Protein AF-A0A2W7AQ92-F1 (afdb_monomer)

Nearest PDB structures (foldseek):
  2gpc-assembly1_B  TM=6.028E-01  e=5.085E+00  Trypanosoma cruzi
  6v7t-assembly2_B  TM=5.952E-01  e=3.674E+00  Escherichia coli
  3bfc-assembly4_D  TM=5.859E-01  e=5.791E+00  Citrobacter sedlakii
  6ty6-assembly1_C  TM=4.496E-01  e=2.655E+00  synthetic construct

Structure (mmCIF, N/CA/C/O backbone):
data_AF-A0A2W7AQ92-F1
#
_entry.id   AF-A0A2W7AQ92-F1
#
loop_
_atom_site.group_PDB
_atom_site.id
_atom_site.type_symbol
_atom_site.label_atom_id
_atom_site.label_alt_id
_atom_site.label_comp_id
_atom_site.label_asym_id
_atom_site.label_entity_id
_atom_site.label_seq_id
_atom_site.pdbx_PDB_ins_code
_atom_site.Cartn_x
_atom_site.Cartn_y
_atom_site.Cartn_z
_atom_site.occupancy
_atom_site.B_iso_or_equiv
_atom_site.auth_seq_id
_atom_site.auth_comp_id
_atom_site.auth_asym_id
_atom_site.auth_atom_id
_atom_site.pdbx_PDB_model_num
ATOM 1 N N . MET A 1 1 ? 8.520 -11.378 -3.008 1.00 60.34 1 MET A N 1
ATOM 2 C CA . MET A 1 1 ? 7.272 -10.662 -2.641 1.00 60.34 1 MET A CA 1
ATOM 3 C C . MET A 1 1 ? 6.782 -11.071 -1.254 1.00 60.34 1 MET A C 1
ATOM 5 O O . MET A 1 1 ? 6.501 -10.196 -0.448 1.00 60.34 1 MET A O 1
ATOM 9 N N . THR A 1 2 ? 6.734 -12.372 -0.953 1.00 62.00 2 THR A N 1
ATOM 10 C CA . THR A 1 2 ? 6.287 -12.933 0.336 1.00 62.00 2 THR A CA 1
ATOM 11 C C . THR A 1 2 ? 7.065 -12.432 1.556 1.00 62.00 2 THR A C 1
ATOM 13 O O . THR A 1 2 ? 6.444 -12.146 2.573 1.00 62.00 2 THR A O 1
ATOM 16 N N . GLU A 1 3 ? 8.385 -12.245 1.457 1.00 69.50 3 GLU A N 1
ATOM 17 C CA . GLU A 1 3 ? 9.197 -11.761 2.589 1.00 69.50 3 GLU A CA 1
ATOM 18 C C . GLU A 1 3 ? 8.913 -10.291 2.951 1.00 69.50 3 GLU A C 1
ATOM 20 O O . GLU A 1 3 ? 8.787 -9.957 4.127 1.00 69.50 3 GLU A O 1
ATOM 25 N N . ASN A 1 4 ? 8.703 -9.421 1.958 1.00 84.62 4 ASN A N 1
ATOM 26 C CA . ASN A 1 4 ? 8.423 -7.999 2.200 1.00 84.62 4 ASN A CA 1
ATOM 27 C C . ASN A 1 4 ? 6.997 -7.754 2.710 1.00 84.62 4 ASN A C 1
ATOM 29 O O . ASN A 1 4 ? 6.766 -6.812 3.463 1.00 84.62 4 ASN A O 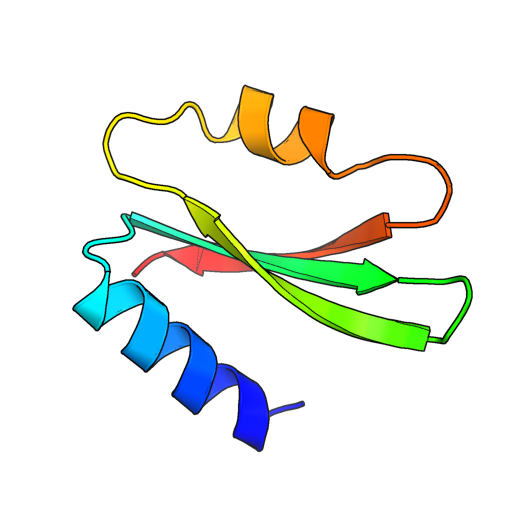1
ATOM 33 N N . LEU A 1 5 ? 6.037 -8.609 2.338 1.00 91.00 5 LEU A N 1
ATOM 34 C CA . LEU A 1 5 ? 4.641 -8.438 2.740 1.00 91.00 5 LEU A CA 1
ATOM 35 C C . LEU A 1 5 ? 4.459 -8.553 4.259 1.00 91.00 5 LEU A C 1
ATOM 37 O O . LEU A 1 5 ? 3.737 -7.751 4.846 1.00 91.00 5 LEU A O 1
ATOM 41 N N . ALA A 1 6 ? 5.121 -9.519 4.902 1.00 93.62 6 ALA A N 1
ATOM 42 C CA . ALA A 1 6 ? 5.042 -9.684 6.353 1.00 93.62 6 ALA A CA 1
ATOM 43 C C . ALA A 1 6 ? 5.592 -8.451 7.092 1.00 93.62 6 ALA A C 1
ATOM 45 O O . ALA A 1 6 ? 4.992 -7.995 8.067 1.00 93.62 6 ALA A O 1
ATOM 46 N N . ILE A 1 7 ? 6.689 -7.879 6.582 1.00 95.19 7 ILE A N 1
ATOM 47 C CA . ILE A 1 7 ? 7.284 -6.644 7.104 1.00 95.19 7 ILE A CA 1
ATOM 48 C C . ILE A 1 7 ? 6.284 -5.492 6.973 1.00 95.19 7 ILE A C 1
ATOM 50 O O . ILE A 1 7 ? 5.984 -4.834 7.966 1.00 95.19 7 ILE A O 1
ATOM 54 N N . TRP A 1 8 ? 5.697 -5.294 5.791 1.00 96.12 8 TRP A N 1
ATOM 55 C CA . TRP A 1 8 ? 4.741 -4.210 5.556 1.00 96.12 8 TRP A CA 1
ATOM 56 C C . TRP A 1 8 ? 3.461 -4.349 6.377 1.00 96.12 8 TRP A C 1
ATOM 58 O O . TRP A 1 8 ? 2.978 -3.369 6.936 1.00 96.12 8 TRP A O 1
ATOM 68 N N . LEU A 1 9 ? 2.917 -5.558 6.526 1.00 95.25 9 LEU A N 1
ATOM 69 C CA . LEU A 1 9 ? 1.757 -5.779 7.394 1.00 95.25 9 LEU A CA 1
ATOM 70 C C . LEU A 1 9 ? 2.079 -5.435 8.853 1.00 95.25 9 LEU A C 1
ATOM 72 O O . LEU A 1 9 ? 1.274 -4.788 9.522 1.00 95.25 9 LEU A O 1
ATOM 76 N N . ASN A 1 10 ? 3.259 -5.818 9.346 1.00 96.25 10 ASN A N 1
ATOM 77 C CA . ASN A 1 10 ? 3.684 -5.487 10.705 1.00 96.25 10 ASN A CA 1
ATOM 78 C C . ASN A 1 10 ? 3.929 -3.978 10.889 1.00 96.25 10 ASN A C 1
ATOM 80 O O . ASN A 1 10 ? 3.501 -3.393 11.881 1.00 96.25 10 ASN A O 1
ATOM 84 N N . GLU A 1 11 ? 4.561 -3.319 9.917 1.00 96.12 11 GLU A N 1
ATOM 85 C CA . GLU A 1 11 ? 4.718 -1.862 9.906 1.00 96.12 11 GLU A CA 1
ATOM 86 C C . GLU A 1 11 ? 3.370 -1.139 9.903 1.00 96.12 11 GLU A C 1
ATOM 88 O O . GLU A 1 11 ? 3.188 -0.177 10.648 1.00 96.12 11 GLU A O 1
ATOM 93 N N . GLY A 1 12 ? 2.419 -1.607 9.094 1.00 96.38 12 GLY A N 1
ATOM 94 C CA . GLY A 1 12 ? 1.070 -1.063 9.040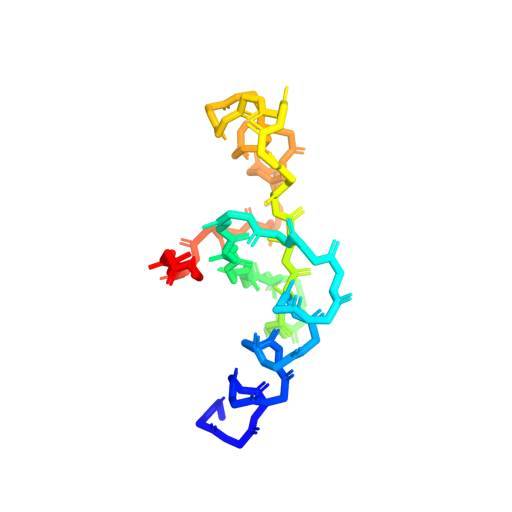 1.00 96.38 12 GLY A CA 1
ATOM 95 C C . GLY A 1 12 ? 0.352 -1.185 10.384 1.00 96.38 12 GLY A C 1
ATOM 96 O O . GLY A 1 12 ? -0.196 -0.191 10.860 1.00 96.38 12 GLY A O 1
ATOM 97 N N . LYS A 1 13 ? 0.453 -2.343 11.053 1.00 96.06 13 LYS A N 1
ATOM 98 C CA . LYS A 1 13 ? -0.055 -2.538 12.425 1.00 96.06 13 LYS A CA 1
ATOM 99 C C . LYS A 1 13 ? 0.569 -1.552 13.408 1.00 96.06 13 LYS A C 1
ATOM 101 O O . LYS A 1 13 ? -0.152 -0.866 14.124 1.00 96.06 13 LYS A O 1
ATOM 106 N N . ASN A 1 14 ? 1.895 -1.417 13.390 1.00 97.06 14 ASN A N 1
ATOM 107 C CA . ASN A 1 14 ? 2.617 -0.500 14.277 1.00 97.06 14 ASN A CA 1
ATOM 108 C C . ASN A 1 14 ? 2.268 0.976 14.023 1.00 97.06 14 ASN A C 1
ATOM 110 O O . ASN A 1 14 ? 2.329 1.793 14.938 1.00 97.06 14 ASN A O 1
ATOM 114 N N . LYS A 1 15 ? 1.891 1.325 12.789 1.00 95.62 15 LYS A N 1
ATOM 115 C CA . LYS A 1 15 ? 1.425 2.667 12.406 1.00 95.62 15 LYS A CA 1
ATOM 116 C C . LYS A 1 15 ? -0.063 2.898 12.699 1.00 95.62 15 LYS A C 1
ATOM 118 O O . LYS A 1 15 ? -0.530 4.016 12.511 1.00 95.62 15 LYS A O 1
ATOM 123 N N . GLY A 1 16 ? -0.805 1.872 13.122 1.00 96.81 16 GLY A N 1
ATOM 124 C CA . GLY A 1 16 ? -2.256 1.943 13.302 1.00 96.81 16 GLY A CA 1
ATOM 125 C C . GLY A 1 16 ? -3.025 2.076 11.986 1.00 96.81 16 GLY A C 1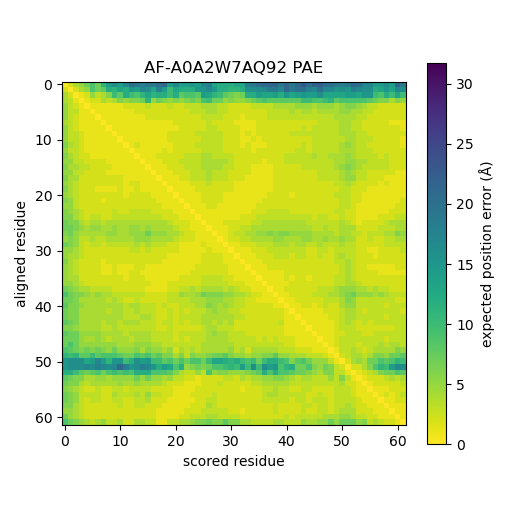
ATOM 126 O O . GLY A 1 16 ? -4.092 2.683 11.967 1.00 96.81 16 GLY A O 1
ATOM 127 N N . ALA A 1 17 ? -2.478 1.560 10.880 1.00 96.88 17 ALA A N 1
ATOM 128 C CA . ALA A 1 17 ? -3.154 1.527 9.588 1.00 96.88 17 ALA A CA 1
ATOM 129 C C . ALA A 1 17 ? -4.381 0.604 9.635 1.00 96.88 17 ALA A C 1
ATOM 131 O 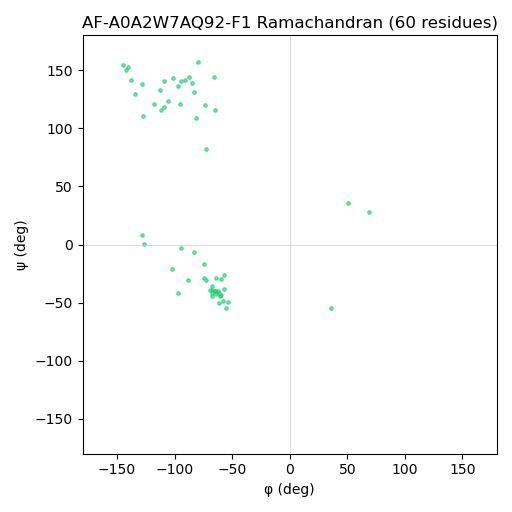O . ALA A 1 17 ? -4.340 -0.445 10.268 1.00 96.88 17 ALA A O 1
ATOM 132 N N . SER A 1 18 ? -5.446 0.968 8.921 1.00 97.06 18 SER A N 1
ATOM 133 C CA . SER A 1 18 ? -6.605 0.095 8.701 1.00 97.06 18 SER A CA 1
ATOM 134 C C . SER A 1 18 ? -6.432 -0.791 7.468 1.00 97.06 18 SER A C 1
ATOM 136 O O . SER A 1 18 ? -6.971 -1.892 7.412 1.00 97.06 18 SER A O 1
ATOM 138 N N . HIS A 1 19 ? -5.701 -0.303 6.460 1.00 96.94 19 HIS A N 1
ATOM 139 C CA . HIS A 1 19 ? -5.450 -1.032 5.220 1.00 96.94 19 HIS A CA 1
ATOM 140 C C . HIS A 1 19 ? -4.014 -0.823 4.737 1.00 96.94 19 HIS A C 1
ATOM 142 O O . HIS A 1 19 ? -3.391 0.217 4.971 1.00 96.94 19 HIS A O 1
ATOM 148 N N . LEU A 1 20 ? -3.516 -1.810 4.002 1.00 96.38 20 LEU A N 1
ATOM 149 C CA . LEU A 1 20 ? -2.292 -1.755 3.220 1.00 96.38 20 LEU A CA 1
ATOM 150 C C . LEU A 1 20 ? -2.647 -1.954 1.749 1.00 96.38 20 LEU A C 1
ATOM 152 O O . LEU A 1 20 ? -3.171 -2.995 1.358 1.00 96.38 20 LEU A O 1
ATOM 156 N N . PHE A 1 21 ? -2.307 -0.973 0.924 1.00 95.62 21 PHE A N 1
ATOM 157 C CA . PHE A 1 21 ? -2.272 -1.129 -0.522 1.00 95.62 21 PHE A CA 1
ATOM 158 C C . PHE A 1 21 ? -0.847 -1.429 -0.958 1.00 95.62 21 PHE A C 1
ATOM 160 O O . PHE A 1 21 ? 0.095 -0.788 -0.500 1.00 95.62 21 PHE A O 1
ATOM 167 N N . VAL A 1 22 ? -0.682 -2.386 -1.858 1.00 94.56 22 VAL A N 1
ATOM 168 C CA . VAL A 1 22 ? 0.600 -2.673 -2.494 1.00 94.56 22 VAL A CA 1
ATOM 169 C C . VAL A 1 22 ? 0.497 -2.234 -3.940 1.00 94.56 22 VAL A C 1
ATOM 171 O O . VAL A 1 22 ? -0.326 -2.757 -4.692 1.00 94.56 22 VAL A O 1
ATOM 174 N N . PHE A 1 23 ? 1.334 -1.277 -4.317 1.00 93.69 23 PHE A N 1
ATOM 175 C CA . PHE A 1 23 ? 1.416 -0.774 -5.680 1.00 93.69 23 PHE A CA 1
ATOM 176 C C . PHE A 1 23 ? 2.625 -1.370 -6.391 1.00 93.69 23 PHE A C 1
ATOM 178 O O . PHE A 1 23 ? 3.674 -1.573 -5.781 1.00 93.69 23 PHE A O 1
ATOM 185 N N . LEU A 1 24 ? 2.459 -1.648 -7.681 1.00 92.62 24 LEU A N 1
ATOM 186 C CA . LEU A 1 24 ? 3.536 -1.934 -8.617 1.00 92.62 24 LEU A CA 1
ATOM 187 C C . LEU A 1 24 ? 3.895 -0.643 -9.349 1.00 92.62 24 LEU A C 1
ATOM 189 O O . LEU A 1 24 ? 3.046 -0.076 -10.035 1.00 92.62 24 LEU A O 1
ATOM 193 N N . ASP A 1 25 ? 5.148 -0.220 -9.236 1.00 92.75 25 ASP A N 1
ATOM 194 C CA . ASP A 1 25 ? 5.749 0.758 -10.132 1.00 92.75 25 ASP A CA 1
ATOM 195 C C . ASP A 1 25 ? 6.205 0.045 -11.411 1.00 92.75 25 ASP A C 1
ATOM 197 O O . ASP A 1 25 ? 7.144 -0.748 -11.405 1.00 92.75 25 ASP A O 1
ATOM 201 N N . THR A 1 26 ? 5.507 0.291 -12.515 1.00 91.44 26 THR A N 1
ATOM 202 C CA . THR A 1 26 ? 5.750 -0.345 -13.811 1.00 91.44 26 THR A CA 1
ATOM 203 C C . THR A 1 26 ? 6.996 0.195 -14.506 1.00 91.44 26 THR A C 1
ATOM 205 O O . THR A 1 26 ? 7.515 -0.473 -15.397 1.00 91.44 26 THR A O 1
ATOM 208 N N . SER A 1 27 ? 7.521 1.355 -14.091 1.00 91.44 27 SER A N 1
ATOM 209 C CA . SER A 1 27 ? 8.730 1.941 -14.687 1.00 91.44 27 SER A CA 1
ATOM 210 C C . SER A 1 27 ? 10.004 1.183 -14.300 1.00 91.44 27 SER A C 1
ATOM 212 O O . SER A 1 27 ? 10.952 1.107 -15.080 1.00 91.44 27 SER A O 1
ATOM 214 N N . ASN A 1 28 ? 10.013 0.592 -13.104 1.00 92.62 28 ASN A N 1
ATOM 215 C CA . ASN A 1 28 ? 11.144 -0.141 -12.529 1.00 92.62 28 ASN A CA 1
ATOM 216 C C . ASN A 1 28 ? 10.752 -1.545 -12.027 1.00 92.62 28 ASN A C 1
ATOM 218 O O . ASN A 1 28 ? 11.553 -2.212 -11.373 1.00 92.62 28 ASN A O 1
ATOM 222 N N . ASN A 1 29 ? 9.522 -1.981 -12.314 1.00 90.12 29 ASN A N 1
ATOM 223 C CA . ASN A 1 29 ? 8.934 -3.257 -11.906 1.00 90.12 29 ASN A CA 1
ATOM 224 C C . ASN A 1 29 ? 9.061 -3.555 -10.394 1.00 90.12 29 ASN A C 1
ATOM 226 O O . ASN A 1 29 ? 9.283 -4.700 -9.993 1.00 90.12 29 ASN A O 1
ATOM 230 N N . THR A 1 30 ? 8.959 -2.523 -9.549 1.00 91.38 30 THR A N 1
ATOM 231 C CA . THR A 1 30 ? 9.161 -2.627 -8.094 1.00 91.38 30 THR A CA 1
ATOM 232 C C . THR A 1 30 ? 7.848 -2.468 -7.331 1.00 91.38 30 THR A C 1
ATOM 234 O O . THR A 1 30 ? 7.012 -1.634 -7.665 1.00 91.38 30 THR A O 1
ATOM 237 N N . PHE A 1 31 ? 7.666 -3.257 -6.269 1.00 93.00 31 PHE A N 1
ATOM 238 C CA . PHE A 1 31 ? 6.500 -3.159 -5.389 1.00 93.00 31 PHE A CA 1
ATOM 239 C C . PHE A 1 31 ? 6.782 -2.266 -4.182 1.00 93.00 31 PHE A C 1
ATOM 241 O O . PHE A 1 31 ? 7.849 -2.375 -3.575 1.00 93.00 31 PHE A O 1
ATOM 248 N N . PHE A 1 32 ? 5.804 -1.457 -3.779 1.00 92.94 32 PHE A N 1
ATOM 249 C CA . PHE A 1 32 ? 5.909 -0.612 -2.592 1.00 92.94 32 PHE A CA 1
ATOM 250 C C . PHE A 1 32 ? 4.585 -0.523 -1.810 1.00 92.94 32 PHE A C 1
ATOM 252 O O . PHE A 1 32 ? 3.502 -0.628 -2.399 1.00 92.94 32 PHE A O 1
ATOM 259 N N . PRO A 1 33 ? 4.651 -0.342 -0.477 1.00 95.06 33 PRO A N 1
ATOM 260 C CA . PRO A 1 33 ? 3.475 -0.273 0.377 1.00 95.06 33 PRO A CA 1
ATOM 261 C C . PRO A 1 33 ? 2.920 1.153 0.470 1.00 95.06 33 PRO A C 1
ATOM 263 O O . PRO A 1 33 ? 3.654 2.136 0.569 1.00 95.06 33 PRO A O 1
ATOM 266 N N . VAL A 1 34 ? 1.598 1.262 0.538 1.00 95.06 34 VAL A N 1
ATOM 267 C CA . VAL A 1 34 ? 0.865 2.483 0.868 1.00 95.06 34 VAL A CA 1
ATOM 268 C C . VAL A 1 34 ? -0.095 2.162 2.007 1.00 95.06 34 VAL A C 1
ATOM 270 O O . VAL A 1 34 ? -1.080 1.446 1.842 1.00 95.06 34 VAL A O 1
ATOM 273 N N . TYR A 1 35 ? 0.195 2.712 3.182 1.00 96.00 35 TYR A N 1
ATOM 274 C CA . TYR A 1 35 ? -0.618 2.530 4.383 1.00 96.00 35 TYR A CA 1
ATOM 275 C C . TYR A 1 35 ? -1.786 3.511 4.403 1.00 96.00 35 TYR A C 1
ATOM 277 O O . TYR A 1 35 ? -1.582 4.715 4.222 1.00 96.00 35 TYR A O 1
ATOM 285 N N . VAL A 1 36 ? -2.994 3.017 4.662 1.00 96.00 36 VAL A N 1
ATOM 286 C CA . VAL A 1 36 ? -4.199 3.832 4.844 1.00 96.00 36 VAL A CA 1
ATOM 287 C C . VAL A 1 36 ? -4.562 3.862 6.318 1.00 96.00 36 VAL A C 1
ATOM 289 O O . VAL A 1 36 ? -4.732 2.819 6.945 1.00 96.00 36 VAL A O 1
ATOM 292 N N . MET A 1 37 ? -4.658 5.059 6.881 1.00 96.31 37 MET A N 1
ATOM 293 C CA . MET A 1 37 ? -5.045 5.278 8.267 1.00 96.31 37 MET A CA 1
ATOM 294 C C . MET A 1 37 ? -6.572 5.186 8.426 1.00 96.31 37 MET A C 1
ATOM 296 O O . MET A 1 37 ? -7.301 5.444 7.468 1.00 96.31 37 MET A O 1
ATOM 300 N N . PRO A 1 38 ? -7.095 4.891 9.630 1.00 94.50 38 PRO A N 1
ATOM 301 C CA . PRO A 1 38 ? -8.530 4.701 9.861 1.00 94.50 38 PRO A CA 1
ATOM 302 C C . PRO A 1 38 ? -9.418 5.889 9.466 1.00 94.50 38 PRO A C 1
ATOM 304 O O . PRO A 1 38 ? -10.589 5.701 9.160 1.00 94.50 38 PRO A O 1
ATOM 307 N N . HIS A 1 39 ? -8.871 7.107 9.467 1.00 94.44 39 HIS A N 1
ATOM 308 C CA . HIS A 1 39 ? -9.588 8.337 9.122 1.00 94.44 39 HIS A CA 1
ATOM 309 C C . HIS A 1 39 ? -9.437 8.746 7.646 1.00 94.44 39 HIS A C 1
ATOM 311 O O . HIS A 1 39 ? -10.015 9.745 7.222 1.00 94.44 39 HIS A O 1
ATOM 317 N N . GLU A 1 40 ? -8.647 8.018 6.856 1.00 92.88 40 GLU A N 1
ATOM 318 C CA . GLU A 1 40 ? -8.435 8.324 5.443 1.00 92.88 40 GLU A CA 1
ATOM 319 C C . GLU A 1 40 ? -9.447 7.590 4.557 1.00 92.88 40 GLU A C 1
ATOM 321 O O . GLU A 1 40 ? -9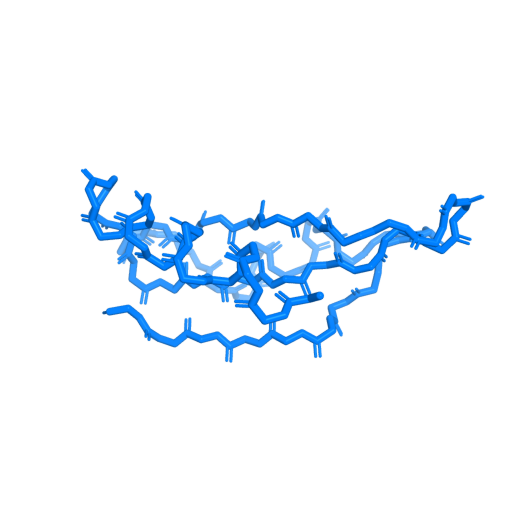.770 6.421 4.762 1.00 92.88 40 GLU A O 1
ATOM 326 N N . SER A 1 41 ? -9.921 8.264 3.508 1.00 93.69 41 SER A N 1
ATOM 327 C CA . SER A 1 41 ? -10.790 7.633 2.515 1.00 93.69 41 SER A CA 1
ATOM 328 C C . SER A 1 41 ? -9.991 6.684 1.620 1.00 93.69 41 SER A C 1
ATOM 330 O O . SER A 1 41 ? -9.101 7.118 0.881 1.00 93.69 41 SER A O 1
ATOM 332 N N . LEU A 1 42 ? -10.369 5.401 1.621 1.00 92.12 42 LEU A N 1
ATOM 333 C CA . LEU A 1 42 ? -9.778 4.374 0.756 1.00 92.12 42 LEU A CA 1
ATOM 334 C C . LEU A 1 42 ? -9.813 4.793 -0.718 1.00 92.12 42 LEU A C 1
ATOM 336 O O . LEU A 1 42 ? -8.784 4.781 -1.388 1.00 92.12 42 LEU A O 1
ATOM 340 N N . SER A 1 43 ? -10.973 5.229 -1.213 1.00 90.94 43 SER A N 1
ATOM 341 C CA . SER A 1 43 ? -11.164 5.597 -2.621 1.00 90.94 43 SER A CA 1
ATOM 342 C C . SER A 1 43 ? -10.330 6.808 -3.036 1.00 90.94 43 SER A C 1
ATOM 344 O O . SER A 1 43 ? -9.765 6.820 -4.129 1.00 90.94 43 SER A O 1
ATOM 346 N N . GLN A 1 44 ? -10.221 7.825 -2.173 1.00 91.06 44 GLN A N 1
ATOM 347 C CA . GLN A 1 44 ? -9.372 8.988 -2.453 1.00 91.06 44 GLN A CA 1
ATOM 348 C C . GLN A 1 44 ? -7.894 8.598 -2.459 1.00 91.06 44 GLN A C 1
ATOM 350 O O . GLN A 1 44 ? -7.137 9.056 -3.315 1.00 91.06 44 GLN A O 1
ATOM 355 N N . LYS A 1 45 ? -7.490 7.721 -1.534 1.00 90.31 45 LYS A N 1
ATOM 356 C CA . LYS A 1 45 ? -6.111 7.251 -1.441 1.00 90.31 45 LYS A CA 1
ATOM 357 C C . LYS A 1 45 ? -5.734 6.384 -2.643 1.00 90.31 45 LYS A C 1
ATOM 359 O O . LYS A 1 45 ? -4.701 6.651 -3.241 1.00 90.31 45 LYS A O 1
ATOM 364 N N . LYS A 1 46 ? -6.593 5.455 -3.081 1.00 89.00 46 LYS A N 1
ATOM 365 C CA . LYS A 1 46 ? -6.388 4.679 -4.322 1.00 89.00 46 LYS A CA 1
ATOM 366 C C . LYS A 1 46 ? -6.191 5.599 -5.525 1.00 89.00 46 LYS A C 1
ATOM 368 O O . LYS A 1 46 ? -5.130 5.572 -6.132 1.00 89.00 46 LYS A O 1
ATOM 373 N N . ARG A 1 47 ? -7.128 6.524 -5.772 1.00 88.50 47 ARG A N 1
ATOM 374 C CA . ARG A 1 47 ? -7.038 7.486 -6.890 1.00 88.50 47 ARG A CA 1
ATOM 375 C C . ARG A 1 47 ? -5.804 8.386 -6.846 1.00 88.50 47 ARG A C 1
ATOM 377 O O . ARG A 1 47 ? -5.342 8.845 -7.883 1.00 88.50 47 ARG A O 1
ATOM 384 N N . LYS A 1 48 ? -5.287 8.696 -5.654 1.00 87.94 48 LYS A N 1
ATOM 385 C CA . LYS A 1 48 ? -4.072 9.507 -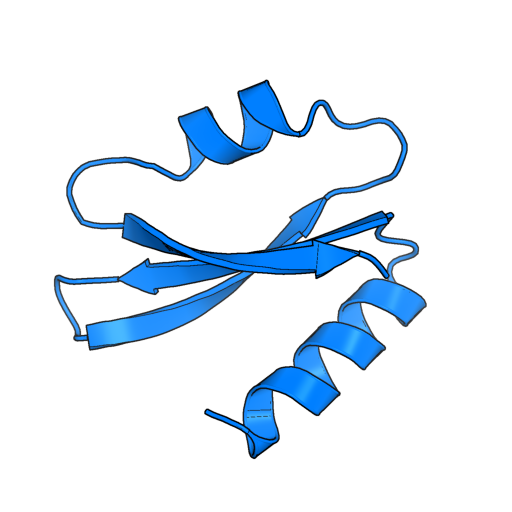5.510 1.00 87.94 48 LYS A CA 1
ATOM 386 C C . LYS A 1 48 ? -2.833 8.774 -6.035 1.00 87.94 48 LYS A C 1
ATOM 388 O O . LYS A 1 48 ? -1.943 9.439 -6.564 1.00 87.94 48 LYS A O 1
ATOM 393 N N . PHE A 1 49 ? -2.781 7.455 -5.850 1.00 83.75 49 PHE A N 1
ATOM 394 C CA . PHE A 1 49 ? -1.624 6.615 -6.160 1.00 83.75 49 PHE A CA 1
ATOM 395 C C . PHE A 1 49 ? -1.769 5.820 -7.462 1.00 83.75 49 PHE A C 1
ATOM 397 O O . PHE A 1 49 ? -0.754 5.471 -8.044 1.00 83.75 49 PHE A O 1
ATOM 404 N N . GLU A 1 50 ? -2.981 5.595 -7.967 1.00 81.44 50 GLU A N 1
ATOM 405 C CA . GLU A 1 50 ? -3.214 5.123 -9.337 1.00 81.44 50 GLU A CA 1
ATOM 406 C C . GLU A 1 50 ? -2.935 6.263 -10.332 1.00 81.44 50 GLU A C 1
ATOM 408 O O . GLU A 1 50 ? -3.840 6.987 -10.750 1.00 81.44 50 GLU A O 1
ATOM 413 N N . LYS A 1 51 ? -1.660 6.470 -10.677 1.00 76.75 51 LYS A N 1
ATOM 414 C CA . LYS A 1 51 ? -1.212 7.432 -11.697 1.00 76.75 51 LYS A CA 1
ATOM 415 C C . LYS A 1 51 ? -0.114 6.833 -12.559 1.00 76.75 51 LYS A C 1
ATOM 417 O O . LYS A 1 51 ? 0.759 6.183 -12.000 1.00 76.75 51 LYS A O 1
ATOM 422 N N . ASP A 1 52 ? -0.152 7.133 -13.861 1.00 68.94 52 ASP A N 1
ATOM 423 C CA . ASP A 1 52 ? 0.815 6.911 -14.959 1.00 68.94 52 ASP A CA 1
ATOM 424 C C . ASP A 1 52 ? 1.653 5.613 -14.956 1.00 68.94 52 ASP A C 1
ATOM 426 O O . ASP A 1 52 ? 1.608 4.866 -15.930 1.00 68.94 52 ASP A O 1
ATOM 430 N N . TYR A 1 53 ? 2.384 5.307 -13.885 1.00 81.50 53 TYR A N 1
ATOM 431 C CA . TYR A 1 53 ? 3.238 4.122 -13.752 1.00 81.50 53 TYR A CA 1
ATOM 432 C C . TYR A 1 53 ? 2.957 3.286 -12.499 1.00 81.50 53 TYR A C 1
ATOM 434 O O . TYR A 1 53 ? 3.617 2.283 -12.276 1.00 81.50 53 TYR A O 1
ATOM 442 N N . TRP A 1 54 ? 1.994 3.657 -11.657 1.00 91.44 54 TRP A N 1
ATOM 443 C CA . TRP A 1 54 ? 1.705 2.962 -10.403 1.00 91.44 54 TRP A CA 1
ATOM 444 C C . TRP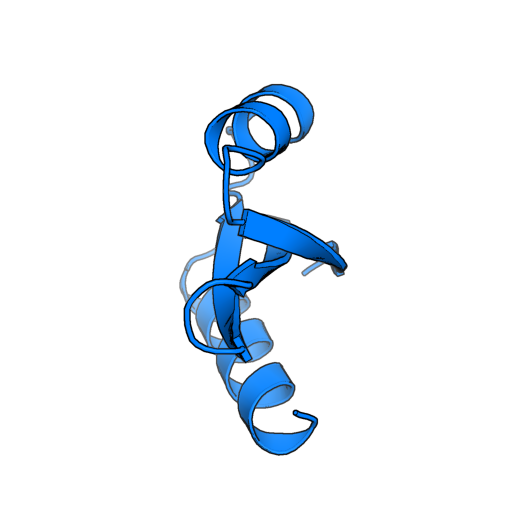 A 1 54 ? 0.348 2.273 -10.470 1.00 91.44 54 TRP A C 1
ATOM 446 O O . TRP A 1 54 ? -0.693 2.920 -10.571 1.00 91.44 54 TRP A O 1
ATOM 456 N N . THR A 1 55 ? 0.362 0.945 -10.402 1.00 91.38 55 THR A N 1
ATOM 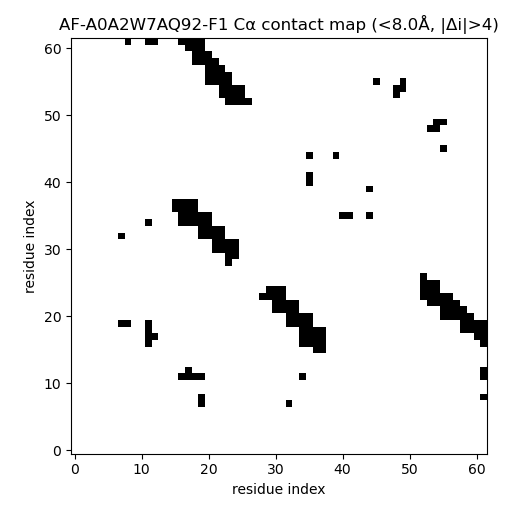457 C CA . THR A 1 55 ? -0.843 0.109 -10.482 1.00 91.38 55 THR A CA 1
ATOM 458 C C . THR A 1 55 ? -1.095 -0.573 -9.147 1.00 91.38 55 THR A C 1
ATOM 460 O O . THR A 1 55 ? -0.175 -1.152 -8.569 1.00 91.38 55 THR A O 1
ATOM 463 N N . LEU A 1 56 ? -2.333 -0.530 -8.648 1.00 92.88 56 LEU A N 1
ATOM 464 C CA . LEU A 1 56 ? -2.709 -1.280 -7.452 1.00 92.88 56 LEU A CA 1
ATOM 465 C C . LEU A 1 56 ? -2.614 -2.784 -7.747 1.00 92.88 56 LEU A C 1
ATOM 467 O O . LEU A 1 56 ? -3.346 -3.303 -8.585 1.00 92.88 56 LEU A O 1
ATOM 471 N N . ALA A 1 57 ? -1.708 -3.477 -7.061 1.00 92.62 57 ALA A N 1
ATOM 472 C CA . ALA A 1 57 ? -1.484 -4.908 -7.240 1.00 92.62 57 ALA A CA 1
ATOM 473 C C . ALA A 1 57 ? -2.231 -5.735 -6.188 1.00 92.62 57 ALA A C 1
ATOM 475 O O . ALA A 1 57 ? -2.820 -6.762 -6.515 1.00 92.62 57 ALA A O 1
ATOM 476 N N . TYR A 1 58 ? -2.218 -5.283 -4.929 1.00 92.88 58 TYR A N 1
ATOM 477 C CA . TYR A 1 58 ? -2.878 -5.975 -3.821 1.00 92.88 58 TYR A CA 1
ATOM 478 C C . TYR A 1 58 ? -3.456 -4.998 -2.802 1.00 92.88 58 TYR A C 1
ATOM 480 O O . TYR A 1 58 ? -2.954 -3.889 -2.614 1.00 92.88 58 TYR A O 1
ATOM 488 N N . GLU A 1 59 ? -4.474 -5.456 -2.088 1.00 94.56 59 GLU A N 1
ATOM 489 C CA . GLU A 1 59 ? -5.126 -4.743 -0.999 1.00 94.56 59 GLU A CA 1
ATOM 490 C C . GLU A 1 59 ? -5.324 -5.697 0.177 1.00 94.56 59 GLU A C 1
ATOM 492 O O . GLU A 1 59 ? -5.841 -6.800 0.010 1.00 94.56 59 GLU A O 1
ATOM 497 N N . TYR A 1 60 ? -4.908 -5.259 1.362 1.00 94.31 60 TYR A N 1
ATOM 498 C CA . TYR A 1 60 ? -5.035 -6.001 2.609 1.00 94.31 60 TYR A CA 1
ATOM 499 C C . TYR A 1 60 ? -5.695 -5.125 3.666 1.00 94.31 60 TYR A C 1
ATOM 501 O O . TYR A 1 60 ? -5.341 -3.955 3.820 1.00 94.31 60 TYR A O 1
ATOM 509 N N . GLN A 1 61 ? -6.612 -5.711 4.427 1.00 94.94 61 GLN A N 1
ATOM 510 C CA . GLN A 1 61 ? -7.082 -5.137 5.681 1.00 94.94 61 GLN A CA 1
ATOM 511 C C . GLN A 1 61 ? -6.115 -5.539 6.802 1.00 94.94 61 GLN A C 1
ATOM 513 O O . GLN A 1 61 ? -5.631 -6.675 6.818 1.00 94.94 61 GLN A O 1
ATOM 518 N N . ILE A 1 62 ? -5.805 -4.601 7.698 1.00 91.62 62 ILE A N 1
ATOM 519 C CA . ILE A 1 62 ? -4.876 -4.789 8.822 1.00 91.62 62 ILE A CA 1
ATOM 520 C C . ILE A 1 62 ? -5.630 -4.922 10.143 1.00 91.62 62 ILE A C 1
ATOM 522 O O . ILE A 1 62 ? -6.632 -4.194 10.326 1.00 91.62 62 ILE A O 1
#

Mean predicted aligned error: 3.53 Å

Radius of gyration: 11.29 Å; Cα contacts (8 Å, |Δi|>4): 95; chains: 1; bounding box: 22×22×29 Å

Solvent-accessible surface area (backbone atoms only — not comparable to full-atom values): 3592 Å² total; per-residue (Å²): 112,75,74,58,48,57,53,51,54,51,52,29,54,77,70,56,22,41,30,40,36,32,31,34,33,65,84,76,74,43,76,48,81,45,71,36,44,76,89,54,58,65,71,60,52,50,59,70,55,55,47,104,45,31,42,81,72,47,77,43,81,95

pLDDT: mean 90.87, std 7.92, range [60.34, 97.06]

Sequence (62 aa):
MTENLAIWLNEGKNKGASHLFVFLDTSNNTFFPVYVMPHESLSQK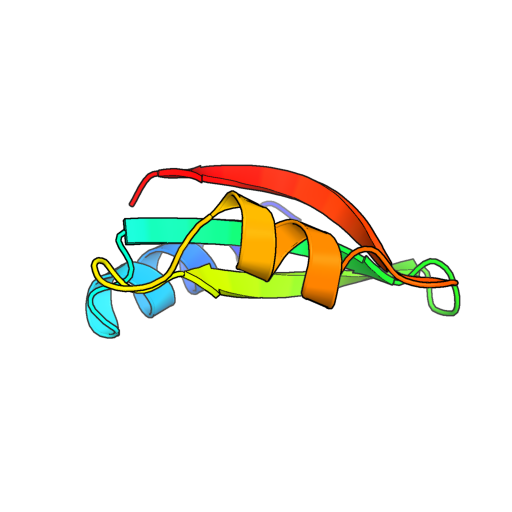KRKFEKDYWTLAYEYQI

Foldseek 3Di:
DVVVVVVLVVVLVVVQFQKWWWKAQQVVRDIDIDGHHPPDDPVVSQVVQPDDRIDGDDMDGD

Secondary structure (DSSP, 8-state):
-HHHHHHHHHHHHHTT-SEEEEEEETTTTEEEEEEE-TTS-HHHHHHHH-STTEEEEEEEE-